Protein AF-A0A9X9LFY2-F1 (afdb_monomer_lite)

Secondary structure (DSSP, 8-state):
-TTT--S-EEE-HHHHHHHSTT-TT---SEEEEE-EEEE---TT-S-SEEEEE-B----SSS-GGGEEEEE--TT---

Structure (mmCIF, N/CA/C/O backbone):
data_AF-A0A9X9LFY2-F1
#
_entry.id   AF-A0A9X9LFY2-F1
#
loop_
_atom_site.group_PDB
_atom_site.id
_atom_site.type_symbol
_atom_site.label_atom_id
_atom_site.label_alt_id
_atom_site.label_comp_id
_atom_site.label_asym_id
_atom_site.label_entity_id
_atom_site.label_seq_id
_atom_site.pdbx_PDB_ins_code
_atom_site.Cartn_x
_atom_site.Cartn_y
_atom_site.Cartn_z
_atom_site.occupancy
_atom_site.B_iso_or_equiv
_atom_site.auth_seq_id
_atom_site.auth_comp_id
_atom_site.auth_asym_id
_atom_site.auth_atom_id
_atom_site.pdbx_PDB_model_num
ATOM 1 N N . MET A 1 1 ? 4.653 8.504 -3.456 1.00 47.97 1 MET A N 1
ATOM 2 C CA . MET A 1 1 ? 5.473 8.521 -4.692 1.00 47.97 1 MET A CA 1
ATOM 3 C C . MET A 1 1 ? 6.893 9.060 -4.490 1.00 47.97 1 MET A C 1
ATOM 5 O O . MET A 1 1 ? 7.784 8.590 -5.181 1.00 47.97 1 MET A O 1
ATOM 9 N N . LYS A 1 2 ? 7.143 9.974 -3.534 1.00 57.22 2 LYS A N 1
ATOM 10 C CA . LYS A 1 2 ? 8.472 10.576 -3.290 1.00 57.22 2 LYS A CA 1
ATOM 11 C C . LYS A 1 2 ? 9.599 9.609 -2.886 1.00 57.22 2 LYS A C 1
ATOM 13 O O . LYS A 1 2 ? 10.735 9.864 -3.249 1.00 57.22 2 LYS A O 1
ATOM 18 N N . GLU A 1 3 ? 9.318 8.527 -2.158 1.00 60.38 3 GLU A N 1
ATOM 19 C CA . GLU A 1 3 ? 10.403 7.750 -1.526 1.00 60.38 3 GLU A CA 1
ATOM 20 C C . GLU A 1 3 ? 11.166 6.795 -2.452 1.00 60.38 3 GLU A C 1
ATOM 22 O O . GLU A 1 3 ? 12.333 6.521 -2.207 1.00 60.38 3 GLU A O 1
ATOM 27 N N . MET A 1 4 ? 10.539 6.293 -3.522 1.00 69.31 4 MET A N 1
ATOM 28 C CA . MET A 1 4 ? 11.135 5.246 -4.374 1.00 69.31 4 MET A CA 1
ATOM 29 C C . MET A 1 4 ? 11.292 5.663 -5.844 1.00 69.31 4 MET A C 1
ATOM 31 O O . MET A 1 4 ? 11.605 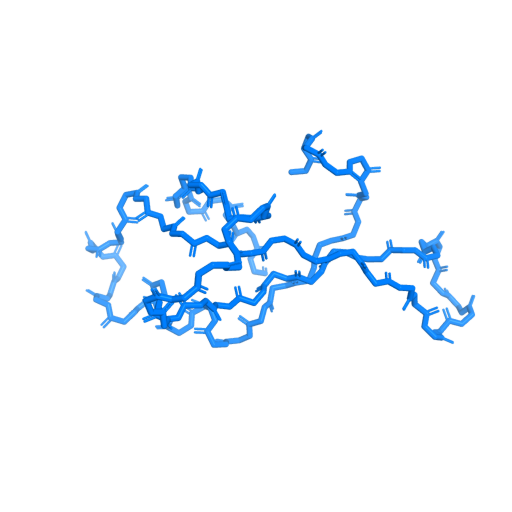4.818 -6.684 1.00 69.31 4 MET A O 1
ATOM 35 N N . GLY A 1 5 ? 11.052 6.944 -6.167 1.00 71.25 5 GLY A N 1
ATOM 36 C CA . GLY A 1 5 ? 11.301 7.544 -7.490 1.00 71.25 5 GLY A CA 1
ATOM 37 C C . GLY A 1 5 ? 10.609 6.852 -8.671 1.00 71.25 5 GLY A C 1
ATOM 38 O O . GLY A 1 5 ? 11.035 6.997 -9.810 1.00 71.25 5 GLY A O 1
ATOM 39 N N . THR A 1 6 ? 9.585 6.047 -8.401 1.00 72.38 6 THR A N 1
ATOM 40 C CA . THR A 1 6 ? 8.883 5.208 -9.376 1.00 72.38 6 THR A CA 1
ATO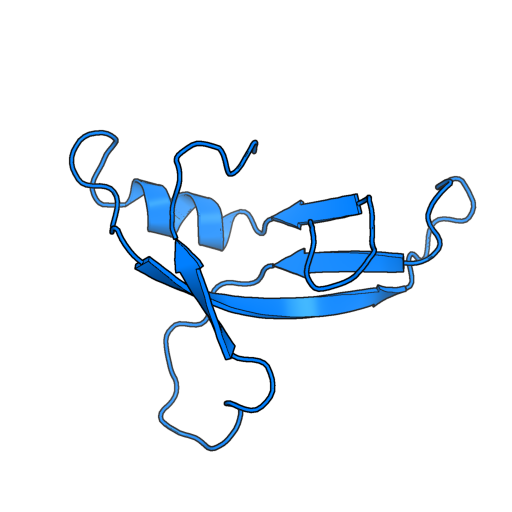M 41 C C . THR A 1 6 ? 7.476 5.768 -9.569 1.00 72.38 6 THR A C 1
ATOM 43 O O . THR A 1 6 ? 6.774 5.985 -8.575 1.00 72.38 6 THR A O 1
ATOM 46 N N . PRO A 1 7 ? 7.060 6.040 -10.819 1.00 78.44 7 PRO A N 1
ATOM 47 C CA . PRO A 1 7 ? 5.748 6.621 -11.092 1.00 78.44 7 PRO A CA 1
ATOM 48 C C . PRO A 1 7 ? 4.616 5.597 -10.929 1.00 78.44 7 PRO A C 1
ATOM 50 O O . PRO A 1 7 ? 3.498 5.978 -10.599 1.00 78.44 7 PRO A O 1
ATOM 53 N N . GLU A 1 8 ? 4.898 4.301 -11.103 1.00 80.25 8 GLU A N 1
ATOM 54 C CA . GLU A 1 8 ? 3.899 3.236 -11.004 1.00 80.25 8 GLU A CA 1
ATOM 55 C C . GLU A 1 8 ? 3.928 2.542 -9.636 1.00 80.25 8 GLU A C 1
ATOM 57 O O . GLU A 1 8 ? 4.920 1.916 -9.241 1.00 80.25 8 GLU A O 1
ATOM 62 N N . VAL A 1 9 ? 2.806 2.634 -8.921 1.00 80.12 9 VAL A N 1
ATOM 63 C CA . VAL A 1 9 ? 2.584 1.992 -7.622 1.00 80.12 9 VAL A CA 1
ATOM 64 C C . VAL A 1 9 ? 1.350 1.103 -7.723 1.00 80.12 9 VAL A C 1
ATOM 66 O O . VAL A 1 9 ? 0.274 1.574 -8.071 1.00 80.12 9 VAL A O 1
ATOM 69 N N . ARG A 1 10 ? 1.511 -0.181 -7.401 1.00 82.69 10 ARG A N 1
ATOM 70 C CA . ARG A 1 10 ? 0.448 -1.185 -7.366 1.00 82.69 10 ARG A CA 1
ATOM 71 C C . ARG A 1 10 ? 0.136 -1.552 -5.922 1.00 82.69 10 ARG A C 1
ATOM 73 O O . ARG A 1 10 ? 1.014 -1.981 -5.166 1.00 82.69 10 ARG A O 1
ATOM 80 N N . THR A 1 11 ? -1.125 -1.392 -5.550 1.00 82.56 11 THR A N 1
ATOM 81 C CA . THR A 1 11 ? -1.623 -1.708 -4.212 1.00 82.56 11 THR A CA 1
ATOM 82 C C . THR A 1 11 ? -2.274 -3.082 -4.189 1.00 82.56 11 THR A C 1
ATOM 84 O O . THR A 1 11 ? -3.157 -3.374 -4.991 1.00 82.56 11 THR A O 1
ATOM 87 N N . ASP A 1 12 ? -1.869 -3.928 -3.240 1.00 82.69 12 ASP A N 1
ATOM 88 C CA . ASP A 1 12 ? -2.490 -5.238 -3.070 1.00 82.69 12 ASP A CA 1
ATOM 89 C C . ASP A 1 12 ? -3.933 -5.108 -2.560 1.00 82.69 12 ASP A C 1
ATOM 91 O O . ASP A 1 12 ? -4.231 -4.362 -1.622 1.00 82.69 12 ASP A O 1
ATOM 95 N N . THR A 1 13 ? -4.846 -5.915 -3.102 1.00 82.81 13 THR A N 1
ATOM 96 C CA . THR A 1 13 ? -6.266 -5.919 -2.693 1.00 82.81 13 THR A CA 1
ATOM 97 C C . THR A 1 13 ? -6.456 -6.244 -1.207 1.00 82.81 13 THR A C 1
ATOM 99 O O . THR A 1 13 ? -7.413 -5.787 -0.580 1.00 82.81 13 THR A O 1
ATOM 102 N N . ARG A 1 14 ? -5.523 -6.997 -0.608 1.00 82.62 14 ARG A N 1
ATOM 103 C CA . ARG A 1 14 ? -5.496 -7.296 0.834 1.00 82.62 14 ARG A CA 1
ATOM 104 C C . ARG A 1 14 ? -5.213 -6.056 1.682 1.00 82.62 14 ARG A C 1
ATOM 106 O O . ARG A 1 14 ? -5.805 -5.930 2.751 1.00 82.62 14 ARG A O 1
ATOM 113 N N . LEU A 1 15 ? -4.352 -5.151 1.203 1.00 81.25 15 LEU A N 1
ATOM 114 C CA . LEU A 1 15 ? -4.106 -3.864 1.857 1.00 81.25 15 LEU A CA 1
ATOM 115 C C . LEU A 1 15 ? -5.385 -3.036 1.864 1.00 81.25 15 LEU A C 1
ATOM 117 O O . LEU A 1 15 ? -5.800 -2.567 2.919 1.00 81.25 15 LEU A O 1
ATOM 121 N N . ASN A 1 16 ? -6.050 -2.949 0.712 1.00 82.88 16 ASN A N 1
ATOM 122 C CA . ASN A 1 16 ? -7.292 -2.198 0.581 1.00 82.88 16 ASN A CA 1
ATOM 123 C C . ASN A 1 16 ? -8.361 -2.713 1.562 1.00 82.88 16 ASN A C 1
ATOM 125 O O . ASN A 1 16 ? -8.898 -1.954 2.362 1.00 82.88 16 ASN A O 1
ATOM 129 N N . LYS A 1 17 ? -8.597 -4.030 1.596 1.00 83.81 17 LYS A N 1
ATOM 130 C CA . LYS A 1 17 ? -9.565 -4.639 2.525 1.00 83.81 17 LYS A CA 1
ATOM 131 C C . LYS A 1 17 ? -9.273 -4.325 3.995 1.00 83.81 17 LYS A C 1
ATOM 133 O O . LYS A 1 17 ? -10.205 -4.109 4.757 1.00 83.81 17 LYS A O 1
ATOM 138 N N . ALA A 1 18 ? -8.006 -4.287 4.397 1.00 80.69 18 ALA A N 1
ATOM 139 C CA . ALA A 1 18 ? -7.632 -3.985 5.776 1.00 80.69 18 ALA A CA 1
ATOM 140 C C . ALA A 1 18 ? -7.766 -2.499 6.130 1.00 80.69 18 ALA A C 1
ATOM 142 O O . ALA A 1 18 ? -8.156 -2.179 7.251 1.00 80.69 18 ALA A O 1
ATOM 143 N N . VAL A 1 19 ? -7.483 -1.601 5.181 1.00 82.81 19 VAL A N 1
ATOM 144 C CA . VAL A 1 19 ? -7.725 -0.159 5.346 1.00 82.81 19 VAL A CA 1
ATOM 145 C C . VAL A 1 19 ? -9.215 0.096 5.578 1.00 82.81 19 VAL A C 1
ATOM 147 O O . VAL A 1 19 ? -9.578 0.838 6.489 1.00 82.81 19 VAL A O 1
ATOM 150 N N . TRP A 1 20 ? -10.078 -0.585 4.819 1.00 84.81 20 TRP A N 1
ATOM 151 C CA . TRP A 1 20 ? -11.532 -0.433 4.903 1.00 84.81 20 TRP A CA 1
ATOM 152 C C . TRP A 1 20 ? -12.219 -1.370 5.908 1.00 84.81 20 TRP A C 1
ATOM 154 O O . TRP A 1 20 ? -13.437 -1.302 6.055 1.00 84.81 20 TRP A O 1
ATOM 164 N N . ALA A 1 21 ? -11.480 -2.208 6.646 1.00 82.94 21 ALA A N 1
ATOM 165 C CA . ALA A 1 21 ? -12.063 -3.207 7.552 1.00 82.94 21 ALA A CA 1
ATOM 166 C C . ALA A 1 21 ? -12.914 -2.590 8.677 1.00 82.94 21 ALA A C 1
ATOM 168 O O . ALA A 1 21 ? -13.851 -3.217 9.160 1.00 82.94 21 ALA A O 1
ATOM 169 N N . LYS A 1 22 ? -12.596 -1.357 9.089 1.00 82.81 22 LYS A N 1
ATOM 170 C CA . LYS A 1 22 ? -13.328 -0.604 10.122 1.00 82.81 22 LYS A CA 1
ATOM 171 C C . LYS A 1 22 ? -14.354 0.387 9.544 1.00 82.81 22 LYS A C 1
ATOM 173 O O . LYS A 1 22 ? -14.958 1.146 10.300 1.00 82.81 22 LYS A O 1
ATOM 178 N N . GLY A 1 23 ? -14.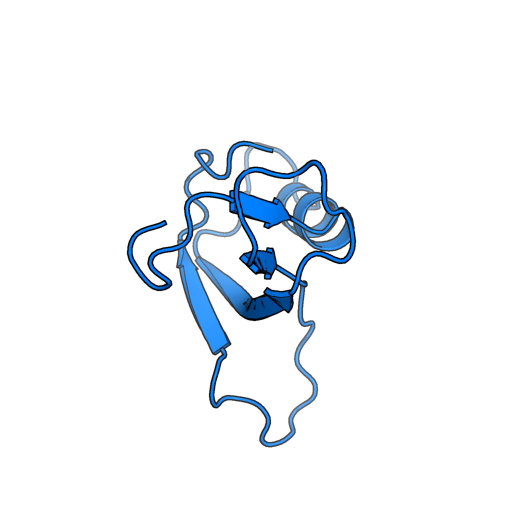552 0.384 8.223 1.00 81.81 23 GLY A N 1
ATOM 179 C CA . GLY A 1 23 ? -15.425 1.310 7.502 1.00 81.81 23 GLY A CA 1
ATOM 180 C C . GLY A 1 23 ? -14.813 2.696 7.260 1.00 81.81 23 GLY A C 1
ATOM 181 O O . GLY A 1 23 ? -13.762 3.048 7.791 1.00 81.81 23 GLY A O 1
ATOM 182 N N . THR A 1 24 ? -15.501 3.512 6.457 1.00 79.81 24 THR A N 1
ATOM 183 C CA . THR A 1 24 ? -15.015 4.819 5.967 1.00 79.81 24 THR A CA 1
ATOM 184 C C . THR A 1 24 ? -14.782 5.858 7.064 1.00 79.81 24 THR A C 1
ATOM 186 O O . THR A 1 24 ? -13.952 6.746 6.900 1.00 79.81 24 THR A O 1
ATOM 189 N N . ARG A 1 25 ? -15.494 5.763 8.194 1.00 80.94 25 ARG A N 1
ATOM 190 C CA . ARG A 1 25 ? -15.383 6.734 9.297 1.00 80.94 25 ARG A CA 1
ATOM 191 C C . ARG A 1 25 ? -14.216 6.463 10.246 1.00 80.94 25 ARG A C 1
ATOM 193 O O . ARG A 1 25 ? -13.828 7.373 10.966 1.00 80.94 25 ARG A O 1
ATOM 200 N N . ASN A 1 26 ? -13.666 5.247 10.262 1.00 83.44 26 ASN A N 1
ATOM 201 C CA . ASN A 1 26 ? -12.665 4.838 11.251 1.00 83.44 26 ASN A CA 1
ATOM 202 C C . ASN A 1 26 ? -11.403 4.262 10.590 1.00 83.44 26 ASN A C 1
ATOM 204 O O . ASN A 1 26 ? -10.924 3.181 10.948 1.00 83.44 26 ASN A O 1
ATOM 208 N N . VAL A 1 27 ? -10.878 4.987 9.598 1.00 82.25 27 VAL A N 1
ATOM 209 C CA . VAL A 1 27 ? -9.637 4.630 8.900 1.00 82.25 27 VAL A CA 1
ATOM 210 C C . VAL A 1 27 ? -8.442 4.803 9.855 1.00 82.25 27 VAL A C 1
ATOM 212 O O . VAL A 1 27 ? -8.317 5.845 10.504 1.00 82.25 27 VAL A O 1
ATOM 215 N N . PRO A 1 28 ? -7.552 3.801 9.981 1.00 82.25 28 PRO A N 1
ATOM 216 C CA . PRO A 1 28 ? -6.428 3.861 10.913 1.00 82.25 28 PRO A CA 1
ATOM 217 C C . PRO A 1 28 ? -5.382 4.890 10.477 1.00 82.25 28 PRO A C 1
ATOM 219 O O . PRO A 1 28 ? -4.688 4.645 9.508 1.00 82.25 28 PRO A O 1
ATOM 222 N N . TYR A 1 29 ? -5.179 5.967 11.245 1.00 80.50 29 TYR A N 1
ATOM 223 C CA . TYR A 1 29 ? -4.298 7.106 10.911 1.00 80.50 29 TYR A CA 1
ATOM 224 C C . TYR A 1 29 ? -2.891 6.755 10.371 1.00 80.50 29 TYR A C 1
ATOM 226 O O . TYR A 1 29 ? -2.323 7.485 9.550 1.00 80.50 29 TYR A O 1
ATOM 234 N N . ARG A 1 30 ? -2.295 5.651 10.838 1.00 78.62 30 ARG A N 1
ATOM 235 C CA . ARG A 1 30 ? -1.005 5.137 10.359 1.00 78.62 30 ARG A CA 1
ATOM 236 C C . ARG A 1 30 ? -1.078 3.632 10.189 1.00 78.62 30 ARG A C 1
ATOM 238 O O . ARG A 1 30 ? -1.568 2.931 11.073 1.00 78.62 30 ARG A O 1
ATOM 245 N N . MET A 1 31 ? -0.503 3.146 9.096 1.00 79.75 31 MET A N 1
ATOM 246 C CA . MET A 1 31 ? -0.339 1.720 8.852 1.00 79.75 31 MET A CA 1
ATOM 247 C C . MET A 1 31 ? 1.108 1.395 8.489 1.00 79.75 31 MET A C 1
ATOM 249 O O . MET A 1 31 ? 1.779 2.152 7.784 1.00 79.75 31 MET A O 1
ATOM 253 N N . CYS A 1 32 ? 1.585 0.260 8.996 1.00 77.38 32 CYS A N 1
ATOM 254 C CA . CYS A 1 32 ? 2.868 -0.302 8.602 1.00 77.38 32 CYS A CA 1
ATOM 255 C C . CYS A 1 32 ? 2.717 -0.994 7.260 1.00 77.38 32 CYS A C 1
ATOM 257 O O . CYS A 1 32 ? 1.900 -1.904 7.105 1.00 77.38 32 CYS A O 1
ATOM 259 N N . VAL A 1 33 ? 3.546 -0.587 6.311 1.00 78.12 33 VAL A N 1
ATOM 260 C CA . VAL A 1 33 ? 3.530 -1.141 4.967 1.00 78.12 33 VAL A CA 1
ATOM 261 C C . VAL A 1 33 ? 4.948 -1.489 4.561 1.00 78.12 33 VAL A C 1
ATOM 263 O O . VAL A 1 33 ? 5.902 -0.795 4.920 1.00 78.12 33 VAL A O 1
ATOM 266 N N . ARG A 1 34 ? 5.098 -2.586 3.819 1.00 79.00 34 ARG A N 1
ATOM 267 C CA . ARG A 1 34 ? 6.367 -2.915 3.173 1.00 79.00 34 ARG A CA 1
ATOM 268 C C . ARG A 1 34 ? 6.327 -2.389 1.755 1.00 79.00 34 ARG A C 1
ATOM 270 O O . ARG A 1 34 ? 5.392 -2.675 1.017 1.00 79.00 34 ARG A O 1
ATOM 277 N N . LEU A 1 35 ? 7.353 -1.646 1.371 1.00 78.50 35 LEU A N 1
ATOM 278 C CA . LEU A 1 35 ? 7.537 -1.224 -0.009 1.00 78.50 35 LEU A CA 1
ATOM 279 C C . LEU A 1 35 ? 8.480 -2.210 -0.689 1.00 78.50 35 LEU A C 1
ATOM 281 O O . LEU A 1 35 ? 9.617 -2.384 -0.258 1.00 78.50 35 LEU A O 1
ATOM 285 N N . SER A 1 36 ? 8.008 -2.864 -1.749 1.00 80.56 36 SER A N 1
ATOM 286 C CA . SER A 1 36 ? 8.834 -3.764 -2.554 1.00 80.56 36 SER A CA 1
ATOM 287 C C . SER A 1 36 ? 8.917 -3.254 -3.986 1.00 80.56 36 SER A C 1
ATOM 289 O O . SER A 1 36 ? 7.899 -2.948 -4.600 1.00 80.56 36 SER A O 1
ATOM 291 N N . ARG A 1 37 ? 10.134 -3.135 -4.519 1.00 84.31 37 ARG A N 1
ATOM 292 C CA . ARG A 1 37 ? 10.364 -2.761 -5.918 1.00 84.31 37 ARG A CA 1
ATOM 293 C C . ARG A 1 37 ? 10.553 -4.033 -6.733 1.00 84.31 37 ARG A C 1
ATOM 295 O O . ARG A 1 37 ? 11.447 -4.817 -6.423 1.00 84.31 37 ARG A O 1
ATOM 302 N N . LYS A 1 38 ? 9.729 -4.234 -7.758 1.00 84.38 38 LYS A N 1
ATOM 303 C CA . LYS A 1 38 ? 9.801 -5.392 -8.657 1.00 84.38 38 LYS A CA 1
ATOM 304 C C . LYS A 1 38 ? 9.987 -4.938 -10.102 1.00 84.38 38 LYS A C 1
ATOM 306 O O . LYS A 1 38 ? 9.588 -3.833 -10.473 1.00 84.38 38 LYS A O 1
ATOM 311 N N . ARG A 1 39 ? 10.643 -5.780 -10.903 1.00 84.88 39 ARG A N 1
ATOM 312 C CA . ARG A 1 39 ? 10.730 -5.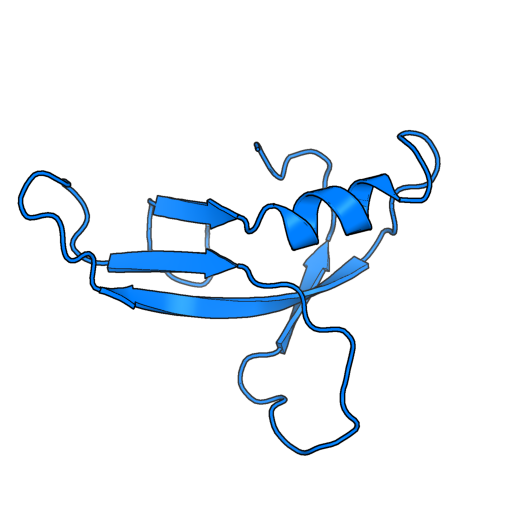600 -12.359 1.00 84.88 39 ARG A CA 1
ATOM 313 C C . ARG A 1 39 ? 9.414 -6.018 -12.988 1.00 84.88 39 ARG A C 1
ATOM 315 O O . ARG A 1 39 ? 8.816 -6.993 -12.539 1.00 84.88 39 ARG A O 1
ATOM 322 N N . ASN A 1 40 ? 8.969 -5.245 -13.971 1.00 82.12 40 ASN A N 1
ATOM 323 C CA . ASN A 1 40 ? 7.829 -5.636 -14.778 1.00 82.12 40 ASN A CA 1
ATOM 324 C C . ASN A 1 40 ? 8.269 -6.685 -15.801 1.00 82.12 40 ASN A C 1
ATOM 326 O O . ASN A 1 40 ? 9.359 -6.576 -16.357 1.00 82.12 40 ASN A O 1
ATOM 330 N N . GLU A 1 41 ? 7.432 -7.695 -16.003 1.00 79.62 41 GLU A N 1
ATOM 331 C CA . GLU A 1 41 ? 7.643 -8.744 -17.009 1.00 79.62 41 GLU A CA 1
ATOM 332 C C . GLU A 1 41 ? 7.011 -8.351 -18.353 1.00 79.62 41 GLU A C 1
ATOM 334 O O . GLU A 1 41 ? 7.410 -8.863 -19.391 1.00 79.62 41 GLU A O 1
ATOM 339 N N . ASN A 1 42 ? 6.074 -7.394 -18.345 1.00 78.50 42 ASN A N 1
ATOM 340 C CA . ASN A 1 42 ? 5.429 -6.896 -19.557 1.00 78.50 42 ASN A CA 1
ATOM 341 C C . ASN A 1 42 ? 6.306 -5.859 -20.272 1.00 78.50 42 ASN A C 1
ATOM 343 O O . ASN A 1 42 ? 6.520 -4.755 -19.752 1.00 78.50 42 ASN A O 1
ATOM 347 N N . GLU A 1 43 ? 6.743 -6.199 -21.485 1.00 70.38 43 GLU A N 1
ATOM 348 C CA . GLU A 1 43 ? 7.533 -5.324 -22.364 1.00 70.38 43 GLU A CA 1
ATOM 349 C C . GLU A 1 43 ? 6.761 -4.074 -22.826 1.00 70.38 43 GLU A C 1
ATOM 351 O O . GLU A 1 43 ? 7.377 -3.033 -23.036 1.00 70.38 43 GLU A O 1
ATOM 356 N N . ASP A 1 44 ? 5.424 -4.119 -22.871 1.00 76.44 44 ASP A N 1
ATOM 357 C CA . ASP A 1 44 ? 4.567 -2.999 -23.309 1.00 76.44 44 ASP A CA 1
ATOM 358 C C . ASP A 1 44 ? 4.410 -1.857 -22.287 1.00 76.44 44 ASP A C 1
ATOM 360 O O . ASP A 1 44 ? 3.790 -0.830 -22.570 1.00 76.44 44 ASP A O 1
ATOM 364 N N . SER A 1 45 ? 4.930 -2.009 -21.065 1.00 72.81 45 SER A N 1
ATOM 365 C CA . SER A 1 45 ? 4.789 -0.963 -20.046 1.00 72.81 45 SER A CA 1
ATOM 366 C C . SER A 1 45 ? 5.888 0.106 -20.159 1.00 72.81 45 SER A C 1
ATOM 368 O O . SER A 1 45 ? 7.069 -0.234 -20.253 1.00 72.81 45 SER A O 1
ATOM 370 N N . PRO A 1 46 ? 5.559 1.410 -20.049 1.00 75.75 46 PRO A N 1
ATOM 371 C CA . PRO A 1 46 ? 6.562 2.479 -20.104 1.00 75.75 46 PRO A CA 1
ATOM 372 C C . PRO A 1 46 ? 7.529 2.447 -18.907 1.00 75.75 46 PRO A C 1
ATOM 374 O O . PRO A 1 46 ? 8.628 2.999 -18.968 1.00 75.75 46 PRO A O 1
ATOM 377 N N . ASN A 1 47 ? 7.142 1.784 -17.811 1.00 78.25 47 ASN A N 1
ATOM 378 C CA . ASN A 1 47 ? 7.936 1.675 -16.596 1.00 78.25 47 ASN A CA 1
ATOM 379 C C . ASN A 1 47 ? 8.492 0.260 -16.423 1.00 78.25 47 ASN A C 1
ATOM 381 O O . ASN A 1 47 ? 7.776 -0.678 -16.088 1.00 78.25 47 ASN A O 1
ATOM 385 N N . LYS A 1 48 ? 9.820 0.129 -16.505 1.00 81.06 48 LYS A N 1
ATOM 386 C CA . LYS A 1 48 ? 10.530 -1.144 -16.258 1.00 81.06 48 LYS A CA 1
ATOM 387 C C . LYS A 1 48 ? 10.366 -1.675 -14.827 1.00 81.06 48 LYS A C 1
ATOM 389 O O . LYS A 1 48 ? 10.641 -2.841 -14.548 1.00 81.06 48 LYS A O 1
ATOM 394 N N . LEU A 1 49 ? 10.012 -0.801 -13.886 1.00 83.44 49 LEU A N 1
ATOM 395 C CA . LEU A 1 49 ? 9.980 -1.084 -12.455 1.00 83.44 49 LEU A CA 1
ATOM 396 C C . LEU A 1 49 ? 8.672 -0.561 -11.874 1.00 83.44 49 LEU A C 1
ATOM 398 O O . LEU A 1 49 ? 8.356 0.615 -12.045 1.00 83.44 49 LEU A O 1
ATOM 402 N N . TYR A 1 50 ? 7.979 -1.416 -11.127 1.00 82.06 50 TYR A N 1
ATOM 403 C CA . TYR A 1 50 ? 6.795 -1.042 -10.364 1.00 82.06 50 TYR A CA 1
ATOM 404 C C . TYR A 1 50 ? 7.030 -1.267 -8.871 1.00 82.06 50 TYR A C 1
ATOM 406 O O . TYR A 1 50 ? 7.833 -2.108 -8.447 1.00 82.06 50 TYR A O 1
ATOM 414 N N . MET A 1 51 ? 6.318 -0.492 -8.061 1.00 81.56 51 MET A N 1
ATOM 415 C CA . MET A 1 51 ? 6.281 -0.685 -6.618 1.00 81.56 51 MET A CA 1
ATOM 416 C C . MET A 1 51 ? 5.075 -1.528 -6.258 1.00 81.56 51 MET A C 1
ATOM 418 O O . MET A 1 51 ? 3.952 -1.142 -6.554 1.00 81.56 51 MET A O 1
ATOM 422 N N . LEU A 1 52 ? 5.301 -2.654 -5.596 1.00 83.69 52 LEU A N 1
ATOM 423 C CA . LEU A 1 52 ? 4.243 -3.446 -4.995 1.00 83.69 52 LEU A CA 1
ATOM 424 C C . LEU A 1 52 ? 4.175 -3.146 -3.502 1.00 83.69 52 LEU A C 1
ATOM 426 O O . LEU A 1 52 ? 5.200 -3.149 -2.804 1.00 83.69 52 LEU A O 1
ATOM 430 N N . VAL A 1 53 ? 2.954 -2.906 -3.036 1.00 82.06 53 VAL A N 1
ATOM 431 C CA . VAL A 1 53 ? 2.640 -2.494 -1.671 1.00 82.06 53 VAL A CA 1
ATOM 432 C C . VAL A 1 53 ? 1.823 -3.590 -0.964 1.00 82.06 53 VAL A C 1
ATOM 434 O O . VAL A 1 53 ? 0.592 -3.494 -0.903 1.00 82.06 53 VAL A O 1
ATOM 437 N N . PRO A 1 54 ? 2.485 -4.631 -0.421 1.00 78.81 54 PRO A N 1
ATOM 438 C CA . PRO A 1 54 ? 1.819 -5.678 0.340 1.00 78.81 54 PRO A CA 1
ATOM 439 C C . PRO A 1 54 ? 1.524 -5.280 1.781 1.00 78.81 54 PRO A C 1
ATOM 441 O O . PRO A 1 54 ? 2.292 -4.575 2.445 1.00 78.81 54 PRO A O 1
ATOM 444 N N . ILE A 1 55 ? 0.425 -5.831 2.299 1.00 72.56 55 ILE A N 1
ATOM 445 C CA . ILE A 1 55 ? 0.137 -5.785 3.729 1.00 72.56 55 ILE A CA 1
ATOM 446 C C . ILE A 1 55 ? 1.066 -6.738 4.483 1.00 72.56 55 ILE A C 1
ATOM 448 O O . ILE A 1 55 ? 1.299 -7.865 4.044 1.00 72.56 55 ILE A O 1
ATOM 452 N N . TYR A 1 56 ? 1.554 -6.314 5.647 1.00 64.81 56 TYR A N 1
ATOM 453 C CA . TYR A 1 56 ? 2.196 -7.208 6.606 1.00 64.81 56 TYR A CA 1
ATOM 454 C C . TYR A 1 56 ? 1.440 -7.139 7.933 1.00 64.81 56 TYR A C 1
ATOM 456 O O . TYR A 1 56 ? 1.439 -6.111 8.603 1.00 64.81 56 TYR A O 1
ATOM 464 N N . LEU A 1 57 ? 0.796 -8.245 8.309 1.00 56.72 57 LEU A N 1
ATOM 465 C CA . LEU A 1 57 ? 0.442 -8.522 9.699 1.00 56.72 57 LEU A CA 1
ATOM 466 C C . LEU A 1 57 ? 1.723 -9.052 10.341 1.00 56.72 57 LEU A C 1
ATOM 468 O O . LEU A 1 57 ? 2.218 -10.098 9.935 1.00 56.72 57 LEU A O 1
ATOM 472 N N . SER A 1 58 ? 2.319 -8.272 11.233 1.00 52.38 58 SER A N 1
ATOM 473 C CA . SER A 1 58 ? 3.648 -8.497 11.805 1.00 52.38 58 SER A CA 1
ATOM 474 C C . SER A 1 58 ? 3.886 -9.949 12.263 1.00 52.38 58 SER A C 1
ATOM 476 O O . SER A 1 58 ? 3.273 -10.366 13.243 1.00 52.38 58 SER A O 1
ATOM 478 N N . PRO A 1 59 ? 4.835 -10.705 11.678 1.00 50.03 59 PRO A N 1
ATOM 479 C CA . PRO A 1 59 ? 5.568 -11.707 12.428 1.00 50.03 59 PRO A CA 1
ATOM 480 C C . PRO A 1 59 ? 6.722 -11.000 13.152 1.00 50.03 59 PRO A C 1
ATOM 482 O O . PRO A 1 59 ? 7.426 -10.179 12.565 1.00 50.03 59 PRO A O 1
ATOM 485 N N . LEU A 1 60 ? 6.911 -11.317 14.432 1.00 49.72 60 LEU A N 1
ATOM 486 C CA . LEU A 1 60 ? 7.885 -10.750 15.384 1.00 49.72 60 LEU A CA 1
ATOM 487 C C . LEU A 1 60 ? 9.379 -10.910 15.000 1.00 49.72 60 LEU A C 1
ATOM 489 O O . LEU A 1 60 ? 10.258 -10.831 15.853 1.00 49.72 60 LEU A O 1
ATOM 493 N N . SER A 1 61 ? 9.722 -11.138 13.733 1.00 51.31 61 SER A N 1
ATOM 494 C CA . SER A 1 61 ? 11.074 -11.497 13.305 1.00 51.31 61 SER A CA 1
ATOM 495 C C . SER A 1 61 ? 11.644 -10.514 12.279 1.00 51.31 61 SER A C 1
ATOM 497 O O . SER A 1 61 ? 11.170 -10.455 11.148 1.00 51.31 61 SER A O 1
ATOM 499 N N . LYS A 1 62 ? 12.687 -9.775 12.689 1.00 45.00 62 LYS A N 1
ATOM 500 C CA . LYS A 1 62 ? 13.900 -9.334 11.948 1.00 45.00 62 LYS A CA 1
ATOM 501 C C . LYS A 1 62 ? 13.825 -8.993 10.434 1.00 45.00 62 LYS A C 1
ATOM 503 O O . LYS A 1 62 ? 14.853 -9.012 9.768 1.00 45.00 62 LYS A O 1
ATOM 508 N N . ILE A 1 63 ? 12.676 -8.602 9.874 1.00 54.19 63 ILE A N 1
ATOM 509 C CA . ILE A 1 63 ? 12.513 -8.198 8.453 1.00 54.19 63 ILE A CA 1
ATOM 510 C C . ILE A 1 63 ? 12.165 -6.691 8.346 1.00 54.19 63 ILE A C 1
ATOM 512 O O . ILE A 1 63 ? 11.573 -6.211 7.383 1.00 54.19 63 ILE A O 1
ATOM 516 N N . TYR A 1 64 ? 12.556 -5.891 9.343 1.00 50.06 64 TYR A N 1
ATOM 517 C CA . TYR A 1 64 ? 12.171 -4.475 9.463 1.00 50.06 64 TYR A CA 1
ATOM 518 C C . TYR A 1 64 ? 12.961 -3.495 8.585 1.00 50.06 64 TYR A C 1
ATOM 520 O O . TYR A 1 64 ? 12.672 -2.305 8.606 1.00 50.06 64 TYR A O 1
ATOM 528 N N . ARG A 1 65 ? 13.910 -3.958 7.757 1.00 53.56 65 ARG A N 1
ATOM 529 C CA . ARG A 1 65 ? 14.779 -3.059 6.969 1.00 53.56 65 ARG A CA 1
ATOM 530 C C . ARG A 1 65 ? 14.025 -2.226 5.910 1.00 53.56 65 ARG A C 1
ATOM 532 O O . ARG A 1 65 ? 14.582 -1.263 5.405 1.00 53.56 65 ARG A O 1
ATOM 539 N N . GLN A 1 66 ? 12.783 -2.580 5.566 1.00 57.59 66 GLN A N 1
ATOM 540 C CA . GLN A 1 66 ? 11.953 -1.877 4.565 1.00 57.59 66 GL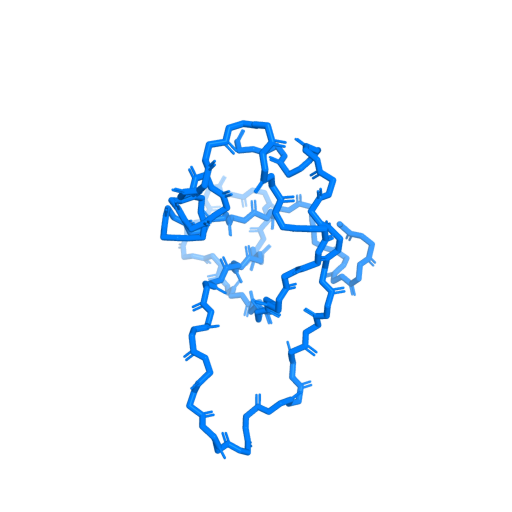N A CA 1
ATOM 541 C C . GLN A 1 66 ? 10.525 -1.589 5.066 1.00 57.59 66 GLN A C 1
ATOM 543 O O . GLN A 1 66 ? 9.616 -1.371 4.263 1.00 57.59 66 GLN A O 1
ATOM 548 N N . LEU A 1 67 ? 10.294 -1.659 6.383 1.00 63.25 67 LEU A N 1
ATOM 549 C CA . LEU A 1 67 ? 9.002 -1.310 6.972 1.00 63.25 67 LEU A CA 1
ATOM 550 C C . LEU A 1 67 ? 8.945 0.201 7.186 1.00 63.25 67 LEU A C 1
ATOM 552 O O . LEU A 1 67 ? 9.786 0.761 7.884 1.00 63.25 67 LEU A O 1
ATOM 556 N N . LEU A 1 68 ? 7.943 0.843 6.592 1.00 70.00 68 LEU A N 1
ATOM 557 C CA . LEU A 1 68 ? 7.710 2.272 6.727 1.00 70.00 68 LEU A CA 1
ATOM 558 C C . LEU A 1 68 ? 6.301 2.518 7.265 1.00 70.00 68 LEU A C 1
ATOM 560 O O . LEU A 1 68 ? 5.330 1.877 6.852 1.00 70.00 68 LEU A O 1
ATOM 564 N N . TRP A 1 69 ? 6.195 3.482 8.177 1.00 72.56 69 TRP A N 1
ATOM 565 C CA . TRP A 1 69 ? 4.916 4.030 8.605 1.00 72.56 69 TRP A CA 1
ATOM 566 C C . TRP A 1 69 ? 4.384 4.975 7.535 1.00 72.56 69 TRP A C 1
ATOM 568 O O . TRP A 1 69 ? 4.900 6.077 7.357 1.00 72.56 69 TRP A O 1
ATOM 578 N N . VAL A 1 70 ? 3.322 4.563 6.850 1.00 72.00 70 VAL A N 1
ATOM 579 C CA . VAL A 1 70 ? 2.635 5.413 5.877 1.00 72.00 70 VAL A CA 1
ATOM 580 C C . VAL A 1 70 ? 1.386 5.985 6.539 1.00 72.00 70 VAL A C 1
ATOM 582 O O . VAL A 1 70 ? 0.606 5.259 7.166 1.00 72.00 70 VAL A O 1
ATOM 585 N N . ARG A 1 71 ? 1.198 7.306 6.428 1.00 71.50 71 ARG A N 1
ATOM 586 C CA . ARG A 1 71 ? -0.075 7.938 6.795 1.00 71.50 71 ARG A CA 1
ATOM 587 C C . ARG A 1 71 ? -1.134 7.457 5.814 1.00 71.50 71 ARG A C 1
ATOM 589 O O . ARG A 1 71 ? -0.951 7.598 4.606 1.00 71.50 71 ARG A O 1
ATOM 596 N N . THR A 1 72 ? -2.242 6.937 6.319 1.00 65.75 72 THR A N 1
ATOM 597 C CA . THR A 1 72 ? -3.416 6.645 5.493 1.00 65.75 72 THR A CA 1
ATOM 598 C C . THR A 1 72 ? -4.130 7.961 5.186 1.00 65.75 72 THR A C 1
ATOM 600 O O . THR A 1 72 ? -5.197 8.249 5.722 1.00 65.75 72 THR A O 1
ATOM 603 N N . ASN A 1 73 ? -3.531 8.826 4.370 1.00 53.62 73 ASN A N 1
ATOM 604 C CA . ASN A 1 73 ? -4.360 9.825 3.710 1.00 53.62 73 ASN A CA 1
ATOM 605 C C . ASN A 1 73 ? -5.277 9.044 2.768 1.00 53.62 73 ASN A C 1
ATOM 607 O O . ASN A 1 73 ? -4.796 8.180 2.035 1.00 53.62 73 ASN A O 1
ATOM 611 N N . CYS A 1 74 ? -6.578 9.336 2.766 1.00 47.53 74 CYS A N 1
ATOM 612 C CA . CYS A 1 74 ? -7.540 8.760 1.815 1.00 47.53 74 CYS A CA 1
ATOM 613 C C . CYS A 1 74 ? -7.139 8.971 0.333 1.00 47.53 74 CYS A C 1
ATOM 615 O O . CYS A 1 74 ? -7.799 8.464 -0.561 1.00 47.53 74 CYS A O 1
ATOM 617 N N . GLU A 1 75 ? -6.045 9.693 0.074 1.00 45.00 75 GLU A N 1
ATOM 618 C CA . GLU A 1 75 ? -5.343 9.844 -1.202 1.00 45.00 75 GLU A CA 1
ATOM 619 C C . GLU A 1 75 ? -4.492 8.635 -1.622 1.00 45.00 75 GLU A C 1
ATOM 621 O O . GLU A 1 75 ? -3.777 8.722 -2.624 1.00 45.00 75 GLU A O 1
ATOM 626 N N . ILE A 1 76 ? -4.543 7.501 -0.909 1.00 51.72 76 ILE A N 1
ATOM 627 C CA . ILE A 1 76 ? -4.195 6.215 -1.528 1.00 51.72 76 ILE A CA 1
ATOM 628 C C . ILE A 1 76 ? -5.253 5.987 -2.614 1.00 51.72 76 ILE A C 1
ATOM 630 O O . ILE A 1 76 ? -6.259 5.324 -2.381 1.00 51.72 76 ILE A O 1
ATOM 634 N N . LYS A 1 77 ? -5.067 6.636 -3.769 1.00 44.84 77 LYS A N 1
ATOM 635 C CA . LYS A 1 77 ? -5.837 6.405 -4.985 1.00 44.84 77 LYS A CA 1
ATO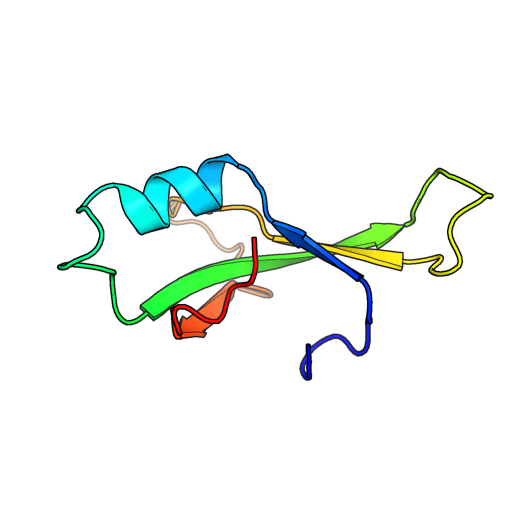M 636 C C . LYS A 1 77 ? -5.666 4.925 -5.316 1.00 44.84 77 LYS A C 1
ATOM 638 O O . LYS A 1 77 ? -4.588 4.518 -5.748 1.00 44.84 77 LYS A O 1
ATOM 643 N N . VAL A 1 78 ? -6.697 4.153 -4.975 1.00 44.16 78 VAL A N 1
ATOM 644 C CA . VAL A 1 78 ? -6.982 2.833 -5.546 1.00 44.16 78 VAL A CA 1
ATOM 645 C C . VAL A 1 78 ? -7.191 3.005 -7.043 1.00 44.16 78 VAL A C 1
ATOM 647 O O . VAL A 1 78 ? -7.808 4.029 -7.421 1.00 44.16 78 VAL A O 1
#

pLDDT: mean 71.99, std 12.86, range [44.16, 84.88]

Radius of gyration: 13.66 Å; chains: 1; bounding box: 30×22×39 Å

InterPro domains:
  IPR000054 Large ribosomal subunit protein eL31 [PF01198] (1-47)
  IPR000054 Large ribosomal subunit protein eL31 [PTHR10956] (1-54)
  IPR000054 Large ribosomal subunit protein eL31 [SM01380] (1-48)
  IPR023621 Large ribosomal subunit protein eL31 domain superfamily [G3DSA:3.10.440.10] (1-66)
  IPR023621 Large ribosomal subunit protein eL31 domain superfamily [SSF54575] (1-48)

Organism: Gulo gulo (NCBI:txid48420)

Foldseek 3Di:
DPPPPFPAEDEDPVVVCVQCVVHPVCGPQKAKWFWDKDADPDPPDPGRIYIYIDHDPDDPDDPCPRIDIDGPDVPPPD

Sequence (78 aa):
MKEMGTPEVRTDTRLNKAVWAKGTRNVPYRMCVRLSRKRNENEDSPNKLYMLVPIYLSPLSKIYRQLLWVRTNCEIKV